Protein AF-A0A258R6Q8-F1 (afdb_monomer)

Structure (mmCIF, N/CA/C/O backbone):
data_AF-A0A258R6Q8-F1
#
_entry.id   AF-A0A258R6Q8-F1
#
loop_
_atom_site.group_PDB
_atom_site.id
_atom_site.type_symbol
_atom_site.label_atom_id
_atom_site.label_alt_id
_atom_site.label_comp_id
_atom_site.label_asym_id
_atom_site.label_entity_id
_atom_site.label_seq_id
_atom_site.pdbx_PDB_ins_code
_atom_site.Cartn_x
_atom_site.Cartn_y
_atom_site.Cartn_z
_atom_site.occupancy
_atom_site.B_iso_or_equiv
_atom_site.auth_seq_id
_atom_site.auth_comp_id
_atom_site.auth_asym_id
_atom_site.auth_atom_id
_atom_site.pdbx_PDB_model_num
ATOM 1 N N . MET A 1 1 ? -41.365 33.900 54.765 1.00 36.34 1 MET A N 1
ATOM 2 C CA . MET A 1 1 ? -40.528 32.702 55.016 1.00 36.34 1 MET A CA 1
ATOM 3 C C . MET A 1 1 ? -40.591 31.791 53.789 1.00 36.34 1 MET A C 1
ATOM 5 O O . MET A 1 1 ? -41.563 31.903 53.057 1.00 36.34 1 MET A O 1
ATOM 9 N N . PRO A 1 2 ? -39.517 31.054 53.470 1.00 42.09 2 PRO A N 1
ATOM 10 C CA . PRO A 1 2 ? -38.774 31.239 52.219 1.00 42.09 2 PRO A CA 1
ATOM 11 C C . PRO A 1 2 ? -38.919 30.103 51.190 1.00 42.09 2 PRO A C 1
ATOM 13 O O . PRO A 1 2 ? -39.317 29.000 51.529 1.00 42.09 2 PRO A O 1
ATOM 16 N N . SER A 1 3 ? -38.489 30.421 49.961 1.00 48.69 3 SER A N 1
ATOM 17 C CA . SER A 1 3 ? -37.794 29.573 48.979 1.00 48.69 3 SER A CA 1
ATOM 18 C C . SER A 1 3 ? -38.267 28.138 48.750 1.00 48.69 3 SER A C 1
ATOM 20 O O . SER A 1 3 ? -38.036 27.276 49.586 1.00 48.69 3 SER A O 1
ATOM 22 N N . GLN A 1 4 ? -38.600 27.834 47.493 1.00 50.19 4 GLN A N 1
ATOM 23 C CA . GLN A 1 4 ? -37.816 26.837 46.757 1.00 50.19 4 GLN A CA 1
ATOM 24 C C . GLN A 1 4 ? -37.900 27.067 45.242 1.00 50.19 4 GLN A C 1
ATOM 26 O O . GLN A 1 4 ? -38.926 26.880 44.596 1.00 50.19 4 GLN A O 1
ATOM 31 N N . LYS A 1 5 ? -36.769 27.522 44.689 1.00 47.81 5 LYS A N 1
ATOM 32 C CA . LYS A 1 5 ? -36.476 27.526 43.258 1.00 47.81 5 LYS A CA 1
ATOM 33 C C . LYS A 1 5 ? -36.463 26.077 42.773 1.00 47.81 5 LYS A C 1
ATOM 35 O O . LYS A 1 5 ? -35.621 25.302 43.222 1.00 47.81 5 LYS A O 1
ATOM 40 N N . VAL A 1 6 ? -37.317 25.741 41.814 1.00 54.78 6 VAL A N 1
ATOM 41 C CA . VAL A 1 6 ? -37.148 24.539 40.994 1.00 54.78 6 VAL A CA 1
ATOM 42 C C . VAL A 1 6 ? -35.959 24.802 40.066 1.00 54.78 6 VAL A C 1
ATOM 44 O O . VAL A 1 6 ? -36.097 25.390 38.998 1.00 54.78 6 VAL A O 1
ATOM 47 N N . LYS A 1 7 ? -34.755 24.447 40.528 1.00 52.75 7 LYS A N 1
ATOM 48 C CA . LYS A 1 7 ? -33.588 24.252 39.663 1.00 52.75 7 LYS A CA 1
ATOM 49 C C . LYS A 1 7 ? -33.863 22.984 38.856 1.00 52.75 7 LYS A C 1
ATOM 51 O O . LYS A 1 7 ? -33.697 21.881 39.367 1.00 52.75 7 LYS A O 1
ATOM 56 N N . SER A 1 8 ? -34.325 23.145 37.621 1.00 52.03 8 SER A N 1
ATOM 57 C CA . SER A 1 8 ? -34.277 22.086 36.622 1.00 52.03 8 SER A CA 1
ATOM 58 C C . SER A 1 8 ? -32.810 21.727 36.384 1.00 52.03 8 SER A C 1
ATOM 60 O O . SER A 1 8 ? -31.990 22.579 36.045 1.00 52.03 8 SER A O 1
ATOM 62 N N . ALA A 1 9 ? -32.474 20.466 36.638 1.00 53.22 9 ALA A N 1
ATOM 63 C CA . ALA A 1 9 ? -31.166 19.896 36.372 1.00 53.22 9 ALA A CA 1
ATOM 64 C C . ALA A 1 9 ? -30.962 19.798 34.854 1.00 53.22 9 ALA A C 1
ATOM 66 O O . ALA A 1 9 ? -31.303 18.798 34.229 1.00 53.22 9 ALA A O 1
ATOM 67 N N . VAL A 1 10 ? -30.444 20.869 34.257 1.00 55.56 10 VAL A N 1
ATOM 68 C CA . VAL A 1 10 ? -29.711 20.766 32.997 1.00 55.56 10 VAL A CA 1
ATOM 69 C C . VAL A 1 10 ? -28.351 20.173 33.372 1.00 55.56 10 VAL A C 1
ATOM 71 O O . VAL A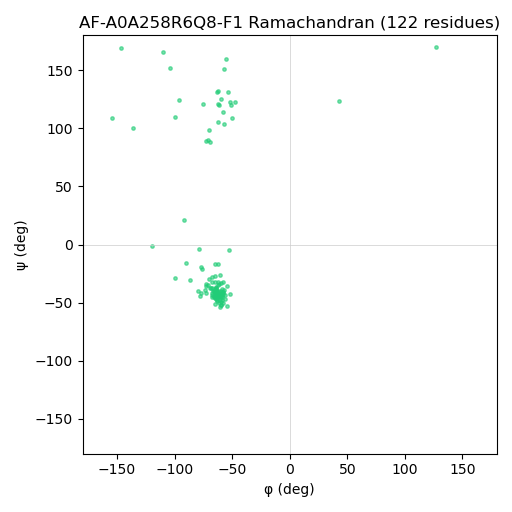 1 10 ? -27.683 20.762 34.225 1.00 55.56 10 VAL A O 1
ATOM 74 N N . PRO A 1 11 ? -27.948 19.008 32.836 1.00 50.81 11 PRO A N 1
ATOM 75 C CA . PRO A 1 11 ? -26.594 18.521 33.040 1.00 50.81 11 PRO A CA 1
ATOM 76 C C . PRO A 1 11 ? -25.638 19.571 32.475 1.00 50.81 11 PRO A C 1
ATOM 78 O O . PRO A 1 11 ? -25.797 20.013 31.336 1.00 50.81 11 PRO A O 1
ATOM 81 N N . GLU A 1 12 ? -24.709 20.020 33.316 1.00 54.97 12 GLU A N 1
ATOM 82 C CA . GLU A 1 12 ? -23.618 20.915 32.950 1.00 54.97 12 GLU A CA 1
ATOM 83 C C . GLU A 1 12 ? -22.943 20.318 31.709 1.00 54.97 12 GLU A C 1
ATOM 85 O O . GLU A 1 12 ? -22.355 19.239 31.779 1.00 54.97 12 GLU A O 1
ATOM 90 N N . LEU A 1 13 ? -23.123 20.959 30.551 1.00 52.59 13 LEU A N 1
ATOM 91 C CA . LEU A 1 13 ? -22.400 20.616 29.333 1.00 52.59 13 LEU A CA 1
ATOM 92 C C . LEU A 1 13 ? -20.919 20.740 29.674 1.00 52.59 13 LEU A C 1
ATOM 94 O O . LEU A 1 13 ? -20.416 21.856 29.818 1.00 52.59 13 LEU A O 1
ATOM 98 N N . GLU A 1 14 ? -20.258 19.597 29.861 1.00 57.88 14 GLU A N 1
ATOM 99 C CA . GLU A 1 14 ? -18.816 19.533 30.042 1.00 57.88 14 GLU A CA 1
ATOM 100 C C . GLU A 1 14 ? -18.176 20.395 28.958 1.00 57.88 14 GLU A C 1
ATOM 102 O O . GLU A 1 14 ? -18.463 20.254 27.765 1.00 57.88 14 GLU A O 1
ATOM 107 N N . ALA A 1 15 ? -17.398 21.375 29.413 1.00 54.19 15 ALA A N 1
ATOM 108 C CA . ALA A 1 15 ? -16.826 22.399 28.568 1.00 54.19 15 ALA A CA 1
ATOM 109 C C . ALA A 1 15 ? -16.113 21.748 27.380 1.00 54.19 15 ALA A C 1
ATOM 111 O O . ALA A 1 15 ? -15.164 20.981 27.554 1.00 54.19 15 ALA A O 1
ATOM 112 N N . VAL A 1 16 ? -16.565 22.083 26.169 1.00 62.19 16 VAL A N 1
ATOM 113 C CA . VAL A 1 16 ? -15.836 21.772 24.940 1.00 62.19 16 VAL A CA 1
ATOM 114 C C . VAL A 1 16 ? -14.408 22.291 25.137 1.00 62.19 16 VAL A C 1
ATOM 116 O O . VAL A 1 16 ? -14.250 23.478 25.449 1.00 62.19 16 VAL A O 1
ATOM 119 N N . PRO A 1 17 ? -13.372 21.439 25.024 1.00 55.78 17 PRO A N 1
ATOM 120 C CA . PRO A 1 17 ? -12.003 21.854 25.278 1.00 55.78 17 PRO A CA 1
ATOM 121 C C . PRO A 1 17 ? -11.670 23.079 24.426 1.00 55.78 17 PRO A C 1
ATOM 123 O O . PRO A 1 17 ? -11.972 23.135 23.231 1.00 55.78 17 PRO A O 1
ATOM 126 N N . SER A 1 18 ? -11.102 24.091 25.083 1.00 58.16 18 SER A N 1
ATOM 127 C CA . SER A 1 18 ? -10.812 25.386 24.482 1.00 58.16 18 SER A CA 1
ATOM 128 C C . SER A 1 18 ? -9.907 25.228 23.259 1.00 58.16 18 SER A C 1
ATOM 130 O O . SER A 1 18 ? -9.077 24.319 23.176 1.00 58.16 18 SER A O 1
ATOM 132 N N . ALA A 1 19 ? -10.043 26.160 22.313 1.00 58.03 19 ALA A N 1
ATOM 133 C CA . ALA A 1 19 ? -9.319 26.217 21.039 1.00 58.03 19 ALA A CA 1
ATOM 134 C C . ALA A 1 19 ? -7.773 26.130 21.143 1.00 58.03 19 ALA A C 1
ATOM 136 O O . ALA A 1 19 ? -7.093 26.048 20.122 1.00 58.03 19 ALA A O 1
ATOM 137 N N . GLY A 1 20 ? -7.206 26.105 22.356 1.00 49.62 20 GLY A N 1
ATOM 138 C CA . GLY A 1 20 ? -5.794 25.841 22.622 1.00 49.62 20 GLY A CA 1
ATOM 139 C C . GLY A 1 20 ? -5.342 24.408 22.312 1.00 49.62 20 GLY A C 1
ATOM 140 O O . GLY A 1 20 ? -4.197 24.230 21.910 1.00 49.62 20 GLY A O 1
ATOM 141 N N . ALA A 1 21 ? -6.217 23.396 22.391 1.00 51.81 21 ALA A N 1
ATOM 142 C CA . ALA A 1 21 ? -5.830 22.005 22.103 1.00 51.81 21 ALA A CA 1
ATOM 143 C C . ALA A 1 21 ? -5.532 21.754 20.609 1.00 51.81 21 ALA A C 1
ATOM 145 O O . ALA A 1 21 ? -4.684 20.934 20.264 1.00 51.81 21 ALA A O 1
ATOM 146 N N . ALA A 1 22 ? -6.177 22.502 19.706 1.00 50.34 22 ALA A N 1
ATOM 147 C CA . ALA A 1 22 ? -5.925 22.414 18.264 1.00 50.34 22 ALA A CA 1
ATOM 148 C C . ALA A 1 22 ? -4.615 23.116 17.842 1.00 50.34 22 ALA A C 1
ATOM 150 O O . ALA A 1 22 ? -4.047 22.807 16.794 1.00 50.34 22 ALA A O 1
ATOM 151 N N . SER A 1 23 ? -4.112 24.041 18.669 1.00 51.09 23 SER A N 1
ATOM 152 C CA . SER A 1 23 ? -2.888 24.819 18.426 1.00 51.09 23 SER A CA 1
ATOM 153 C C . SER A 1 23 ? -1.599 24.020 18.678 1.00 51.09 23 SER A C 1
ATOM 155 O O . SER A 1 23 ? -0.538 24.391 18.171 1.00 51.09 23 SER A O 1
ATOM 157 N N . GLU A 1 24 ? -1.669 22.914 19.425 1.00 51.62 24 GLU A N 1
ATOM 158 C CA . GLU A 1 24 ? -0.520 22.044 19.732 1.00 51.62 24 GLU A CA 1
ATOM 159 C C . GLU A 1 24 ? -0.129 21.097 18.583 1.00 51.62 24 GLU A C 1
ATOM 161 O O . GLU A 1 24 ? 0.898 20.426 18.640 1.00 51.62 24 GLU A O 1
ATOM 166 N N . LEU A 1 25 ? -0.885 21.086 17.483 1.00 54.09 25 LEU A N 1
ATOM 167 C CA . LEU A 1 25 ? -0.516 20.384 16.248 1.00 54.09 25 LEU A CA 1
ATOM 168 C C . LEU A 1 25 ? 0.252 21.282 15.270 1.00 54.09 25 LEU A C 1
ATOM 170 O O . LEU A 1 25 ? 0.323 20.999 14.072 1.00 54.09 25 LEU A O 1
ATOM 174 N N . LYS A 1 26 ? 0.874 22.369 15.743 1.00 49.84 26 LYS A N 1
ATOM 175 C CA . LYS A 1 26 ? 1.821 23.116 14.912 1.00 49.84 26 LYS A CA 1
ATOM 176 C C . LYS A 1 26 ? 3.102 22.298 14.773 1.00 49.84 26 LYS A C 1
ATOM 178 O O . LYS A 1 26 ? 4.033 22.424 15.564 1.00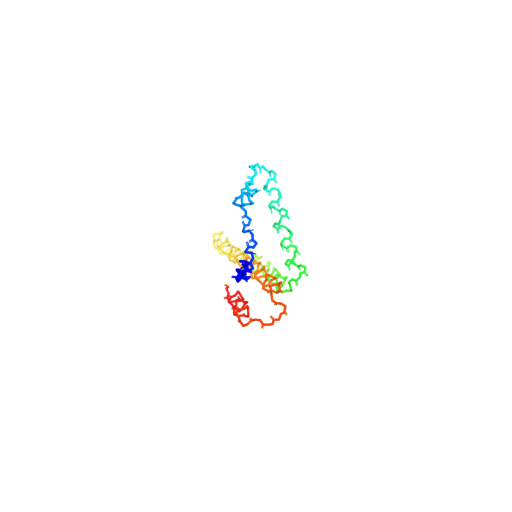 49.84 26 LYS A O 1
ATOM 183 N N . SER A 1 27 ? 3.147 21.435 13.756 1.00 63.50 27 SER A N 1
ATOM 184 C CA . SER A 1 27 ? 4.340 20.647 13.455 1.00 63.50 27 SER A CA 1
ATOM 185 C C . SER A 1 27 ? 5.506 21.605 13.203 1.00 63.50 27 SER A C 1
ATOM 187 O O . SER A 1 27 ? 5.498 22.381 12.243 1.00 63.50 27 SER A O 1
ATOM 189 N N . ILE A 1 28 ? 6.498 21.569 14.083 1.00 64.56 28 ILE A N 1
ATOM 190 C CA . ILE A 1 28 ? 7.728 22.333 13.922 1.00 64.56 28 ILE A CA 1
ATOM 191 C C . ILE A 1 28 ? 8.410 21.828 12.636 1.00 64.56 28 ILE A C 1
ATOM 193 O O . ILE A 1 28 ? 8.471 20.624 12.359 1.00 64.56 28 ILE A O 1
ATOM 197 N N . GLY A 1 29 ? 8.832 22.764 11.784 1.00 73.94 29 GLY A N 1
ATOM 198 C CA . GLY A 1 29 ? 9.496 22.495 10.507 1.00 73.94 29 GLY A CA 1
ATOM 199 C C . GLY A 1 29 ? 10.749 21.612 10.646 1.00 73.94 29 GLY A C 1
ATOM 200 O O . GLY A 1 29 ? 11.341 21.551 11.717 1.00 73.94 29 GLY A O 1
ATOM 201 N N . GLY A 1 30 ? 11.196 20.964 9.560 1.00 84.69 30 GLY A N 1
ATOM 202 C CA . GLY A 1 30 ? 12.554 20.402 9.473 1.00 84.69 30 GLY A CA 1
ATOM 203 C C . GLY A 1 30 ? 12.682 18.917 9.078 1.00 84.69 30 GLY A C 1
ATOM 204 O O . GLY A 1 30 ? 11.688 18.185 9.045 1.00 84.69 30 GLY A O 1
ATOM 205 N N . PRO A 1 31 ? 13.920 18.456 8.797 1.00 86.88 31 PRO A N 1
ATOM 206 C CA . PRO A 1 31 ? 14.226 17.097 8.322 1.00 86.88 31 PRO A CA 1
ATOM 207 C C . PRO A 1 31 ? 13.749 15.982 9.261 1.00 86.88 31 PRO A C 1
ATOM 209 O O . PRO A 1 31 ? 13.315 14.922 8.812 1.00 86.88 31 PRO A O 1
ATOM 212 N N . GLY A 1 32 ? 13.743 16.243 10.573 1.00 85.44 32 GLY A N 1
ATOM 213 C CA . GLY A 1 32 ? 13.251 15.296 11.575 1.00 85.44 32 GLY A CA 1
ATOM 214 C C . GLY A 1 32 ? 11.775 14.918 11.401 1.00 85.44 32 GLY A C 1
ATOM 215 O O . GLY A 1 32 ? 11.388 13.813 11.776 1.00 85.44 32 GLY A O 1
ATOM 216 N N . ARG A 1 33 ? 10.944 15.779 10.791 1.00 84.31 33 ARG A N 1
ATOM 217 C CA . ARG A 1 33 ? 9.537 15.457 10.498 1.00 84.31 33 ARG A CA 1
ATOM 218 C C . ARG A 1 33 ? 9.406 14.475 9.338 1.00 84.31 33 ARG A C 1
ATOM 220 O O . ARG A 1 33 ? 8.579 13.576 9.419 1.00 84.31 33 ARG A O 1
ATOM 227 N N . ILE A 1 34 ? 10.233 14.617 8.299 1.00 88.38 34 ILE A N 1
ATOM 228 C CA . ILE A 1 34 ? 10.245 13.702 7.146 1.00 88.38 34 ILE A CA 1
ATOM 229 C C . ILE A 1 34 ? 10.610 12.294 7.619 1.00 88.38 34 ILE A C 1
ATOM 231 O O . ILE A 1 34 ? 9.926 11.334 7.281 1.00 88.38 34 ILE A O 1
ATOM 235 N N . TRP A 1 35 ? 11.623 12.185 8.482 1.00 89.12 35 TRP A N 1
ATOM 236 C CA . TRP A 1 35 ? 12.019 10.902 9.060 1.00 89.12 35 TRP A CA 1
ATOM 237 C C . TRP A 1 35 ? 10.903 10.257 9.893 1.00 89.12 35 TRP A C 1
ATOM 239 O O . TRP A 1 35 ? 10.623 9.067 9.756 1.00 89.12 35 TRP A O 1
ATOM 249 N N . ARG A 1 36 ? 10.211 11.044 10.729 1.00 87.81 36 ARG A N 1
ATOM 250 C CA . ARG A 1 36 ? 9.055 10.547 11.495 1.00 87.81 36 ARG A CA 1
ATOM 251 C C . ARG A 1 36 ? 7.906 10.123 10.585 1.00 87.81 36 ARG A C 1
ATOM 253 O O . ARG A 1 36 ? 7.342 9.060 10.815 1.00 87.81 36 ARG A O 1
ATOM 260 N N . ALA A 1 37 ? 7.593 10.916 9.559 1.00 87.44 37 ALA A N 1
ATOM 261 C CA . ALA A 1 37 ? 6.562 10.603 8.575 1.00 87.44 37 ALA A CA 1
ATOM 262 C C . ALA A 1 37 ? 6.861 9.281 7.861 1.00 87.44 37 ALA A C 1
ATOM 264 O O . ALA A 1 37 ? 6.009 8.399 7.852 1.00 87.44 37 ALA A O 1
ATOM 265 N N . PHE A 1 38 ? 8.098 9.091 7.392 1.00 89.69 38 PHE A N 1
ATOM 266 C CA . PHE A 1 38 ? 8.549 7.818 6.830 1.00 89.69 38 PHE A CA 1
ATOM 267 C C . PHE A 1 38 ? 8.365 6.660 7.820 1.00 89.69 38 PHE A C 1
ATOM 269 O O . PHE A 1 38 ? 7.856 5.603 7.455 1.00 89.69 38 PHE A O 1
ATOM 276 N N . GLY A 1 39 ? 8.703 6.877 9.094 1.00 91.88 39 GLY A N 1
ATOM 277 C CA . GLY A 1 39 ? 8.487 5.900 10.158 1.00 91.88 39 GLY A CA 1
ATOM 278 C C . GLY A 1 39 ? 7.014 5.586 10.453 1.00 91.88 39 GLY A C 1
ATOM 279 O O . GLY A 1 39 ? 6.725 4.501 10.952 1.00 91.88 39 GLY A O 1
ATOM 280 N N . TYR A 1 40 ? 6.077 6.504 10.205 1.00 90.38 40 TYR A N 1
ATOM 281 C CA . TYR A 1 40 ? 4.639 6.225 10.302 1.00 90.38 40 TYR A CA 1
ATOM 282 C C . TYR A 1 40 ? 4.145 5.458 9.073 1.00 90.38 40 TYR A C 1
ATOM 284 O O . TYR A 1 40 ? 3.450 4.456 9.230 1.00 90.38 40 TYR A O 1
ATOM 292 N N . SER A 1 41 ? 4.566 5.861 7.871 1.00 92.19 41 SER A N 1
ATOM 293 C CA . SER A 1 41 ? 4.236 5.167 6.622 1.00 92.19 41 SER A CA 1
ATOM 294 C C . SER A 1 41 ? 4.716 3.715 6.631 1.00 92.19 41 SER A C 1
ATOM 296 O O . SER A 1 41 ? 3.948 2.815 6.303 1.00 92.19 41 SER A O 1
ATOM 298 N N . SER A 1 42 ? 5.952 3.459 7.073 1.00 93.75 42 SER A N 1
ATOM 299 C CA . SER A 1 42 ? 6.499 2.099 7.144 1.00 93.75 42 SER A CA 1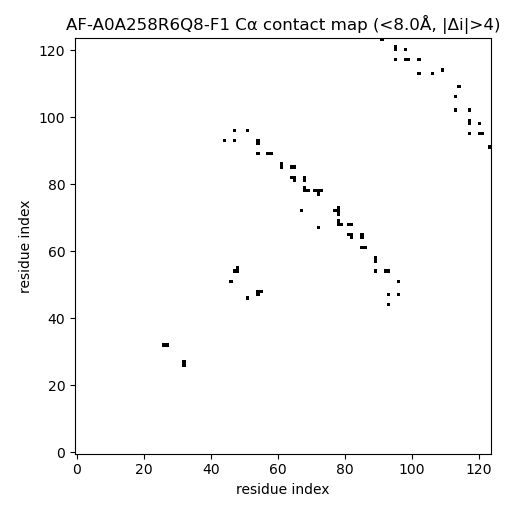
ATOM 300 C C . SER A 1 42 ? 5.744 1.213 8.135 1.00 93.75 42 SER A C 1
ATOM 302 O O . SER A 1 42 ? 5.500 0.044 7.847 1.00 93.75 42 SER A O 1
ATOM 304 N N . ARG A 1 43 ? 5.313 1.770 9.274 1.00 95.19 43 ARG A N 1
ATOM 305 C CA . ARG A 1 43 ? 4.452 1.068 10.236 1.00 95.19 43 ARG A CA 1
ATOM 306 C C . ARG A 1 43 ? 3.079 0.742 9.649 1.00 95.19 43 ARG A C 1
ATOM 308 O O . ARG A 1 43 ? 2.604 -0.364 9.875 1.00 95.19 43 ARG A O 1
ATOM 315 N N . GLY A 1 44 ? 2.481 1.657 8.885 1.00 93.69 44 GLY A N 1
ATOM 316 C CA . GLY A 1 44 ? 1.213 1.418 8.188 1.00 93.69 44 GLY A CA 1
ATOM 317 C C . GLY A 1 44 ? 1.312 0.270 7.182 1.00 93.69 44 GLY A C 1
ATOM 318 O O . GLY A 1 44 ? 0.543 -0.682 7.260 1.00 93.69 44 GLY A O 1
ATOM 319 N N . VAL A 1 45 ? 2.325 0.296 6.310 1.00 95.31 45 VAL A N 1
ATOM 320 C CA . VAL A 1 45 ? 2.566 -0.786 5.336 1.00 95.31 45 VAL A CA 1
ATOM 321 C C . VAL A 1 45 ? 2.864 -2.116 6.036 1.00 95.31 45 VAL A C 1
ATOM 323 O O . VAL A 1 45 ? 2.354 -3.157 5.631 1.00 95.31 45 VAL A O 1
ATOM 326 N N . ALA A 1 46 ? 3.656 -2.103 7.113 1.00 96.12 46 ALA A N 1
ATOM 327 C CA . ALA A 1 46 ? 3.944 -3.310 7.887 1.00 96.12 46 ALA A CA 1
ATOM 328 C C . ALA A 1 46 ? 2.690 -3.888 8.564 1.00 96.12 46 ALA A C 1
ATOM 330 O O . ALA A 1 46 ? 2.554 -5.109 8.650 1.00 96.12 46 ALA A O 1
ATOM 331 N N . ALA A 1 47 ? 1.777 -3.032 9.035 1.00 94.88 47 ALA A N 1
ATOM 332 C CA . ALA A 1 47 ? 0.498 -3.457 9.588 1.00 94.88 47 ALA A CA 1
ATOM 333 C C . ALA A 1 47 ? -0.371 -4.114 8.508 1.00 94.88 47 ALA A C 1
ATOM 335 O O . ALA A 1 47 ? -0.775 -5.259 8.701 1.00 94.88 47 ALA A O 1
ATOM 336 N N . ALA A 1 48 ? -0.557 -3.461 7.356 1.00 94.56 48 ALA A N 1
ATOM 337 C CA . ALA A 1 48 ? -1.299 -4.032 6.231 1.00 94.56 48 ALA A CA 1
ATOM 338 C C . ALA A 1 48 ? -0.712 -5.384 5.798 1.00 94.56 48 ALA A C 1
ATOM 340 O O . ALA A 1 48 ? -1.418 -6.380 5.722 1.00 94.56 48 ALA A O 1
ATOM 341 N N . TRP A 1 49 ? 0.612 -5.487 5.650 1.00 96.31 49 TRP A N 1
ATOM 342 C CA . TRP A 1 49 ? 1.263 -6.759 5.322 1.00 96.31 49 TRP A CA 1
ATOM 343 C C . TRP A 1 49 ? 0.983 -7.871 6.339 1.00 96.31 49 TRP A C 1
ATOM 345 O O . TRP A 1 49 ? 0.790 -9.032 5.970 1.00 96.31 49 TRP A O 1
ATOM 355 N N . ARG A 1 50 ? 0.992 -7.543 7.635 1.00 96.12 50 ARG A N 1
ATOM 356 C CA . ARG A 1 50 ? 0.830 -8.522 8.715 1.00 96.12 50 ARG A CA 1
ATOM 357 C C . ARG A 1 50 ? -0.620 -8.964 8.893 1.00 96.12 50 ARG A C 1
ATOM 359 O O . ARG A 1 50 ? -0.844 -10.150 9.129 1.00 96.12 50 ARG A O 1
ATOM 366 N N . PHE A 1 51 ? -1.568 -8.037 8.816 1.00 93.50 51 PHE A N 1
ATOM 367 C CA . PHE A 1 51 ? -2.964 -8.284 9.175 1.00 93.50 51 PHE A CA 1
ATOM 368 C C . PHE A 1 51 ? -3.860 -8.535 7.958 1.00 93.50 51 PHE A C 1
ATOM 370 O O . PHE A 1 51 ? -4.756 -9.367 8.057 1.00 93.50 51 PHE A O 1
ATOM 377 N N . GLU A 1 52 ? -3.535 -7.972 6.792 1.00 93.56 52 GLU A N 1
ATOM 378 C CA . GLU A 1 52 ? -4.373 -8.074 5.595 1.00 93.56 52 GLU A CA 1
ATOM 379 C C . GLU A 1 52 ? -3.863 -9.145 4.631 1.00 93.56 52 GLU A C 1
ATOM 381 O O . GLU A 1 52 ? -2.805 -9.037 4.002 1.00 93.56 52 GLU A O 1
ATOM 386 N N . ALA A 1 53 ? -4.622 -10.238 4.523 1.00 93.50 53 ALA A N 1
ATOM 387 C CA . ALA A 1 53 ? -4.318 -11.301 3.572 1.00 93.50 53 ALA A CA 1
ATOM 388 C C . ALA A 1 53 ? -4.506 -10.844 2.118 1.00 93.50 53 ALA A C 1
ATOM 390 O O . ALA A 1 53 ? -3.687 -11.221 1.276 1.00 93.50 53 ALA A O 1
ATOM 391 N N . ALA A 1 54 ? -5.528 -10.023 1.856 1.00 90.38 54 ALA A N 1
ATOM 392 C CA . ALA A 1 54 ? -5.802 -9.435 0.547 1.00 90.38 54 ALA A CA 1
ATOM 393 C C . ALA A 1 54 ? -4.614 -8.586 0.072 1.00 90.38 54 ALA A C 1
ATOM 395 O O . ALA A 1 54 ? -4.018 -8.906 -0.956 1.00 90.38 54 ALA A O 1
ATOM 396 N N . PHE A 1 55 ? -4.134 -7.651 0.901 1.00 94.56 55 PHE A N 1
ATOM 397 C CA . PHE A 1 55 ? -2.947 -6.847 0.596 1.00 94.56 55 PHE A CA 1
ATOM 398 C C . PHE A 1 55 ? -1.719 -7.687 0.200 1.00 94.56 55 PHE A C 1
ATOM 400 O O . PHE A 1 55 ? -1.024 -7.370 -0.764 1.00 94.56 55 PHE A O 1
ATOM 407 N N . ARG A 1 56 ? -1.440 -8.808 0.886 1.00 96.88 56 ARG A N 1
ATOM 408 C CA . ARG A 1 56 ? -0.321 -9.693 0.493 1.00 96.88 56 ARG A CA 1
ATOM 409 C C . ARG A 1 56 ? -0.533 -10.347 -0.875 1.00 96.88 56 ARG A C 1
ATOM 411 O O . ARG A 1 56 ? 0.435 -10.510 -1.619 1.00 96.88 56 ARG A O 1
ATOM 418 N N . GLN A 1 57 ? -1.762 -10.749 -1.193 1.00 96.25 57 GLN A N 1
ATOM 419 C CA . GLN A 1 57 ? -2.100 -11.322 -2.498 1.00 96.25 57 GLN A CA 1
ATOM 420 C C . GLN A 1 57 ? -1.948 -10.278 -3.604 1.00 96.25 57 GLN A C 1
ATOM 422 O O . GLN A 1 57 ? -1.313 -10.559 -4.622 1.00 96.25 57 GLN A O 1
ATOM 427 N N . GLU A 1 58 ? -2.442 -9.063 -3.374 1.00 95.88 58 GLU A N 1
ATOM 428 C CA . GLU A 1 58 ? -2.309 -7.957 -4.316 1.00 95.88 58 GLU A CA 1
ATOM 429 C C . GLU A 1 58 ? -0.861 -7.542 -4.539 1.00 95.88 58 GLU A C 1
ATOM 431 O O . GLU A 1 58 ? -0.475 -7.269 -5.673 1.00 95.88 58 GLU A O 1
ATOM 436 N N . VAL A 1 59 ? -0.027 -7.522 -3.496 1.00 97.19 59 VAL A N 1
ATOM 437 C CA . VAL A 1 59 ? 1.402 -7.234 -3.662 1.00 97.19 59 VAL A CA 1
ATOM 438 C C . VAL A 1 59 ? 2.096 -8.329 -4.469 1.00 97.19 59 VAL A C 1
ATOM 440 O O . VAL A 1 59 ? 2.918 -8.026 -5.334 1.00 97.19 59 VAL A O 1
ATOM 443 N N . GLY A 1 60 ? 1.748 -9.598 -4.242 1.00 97.94 60 GLY A N 1
ATOM 444 C CA . GLY A 1 60 ? 2.254 -10.708 -5.049 1.00 97.94 60 GLY A CA 1
ATOM 445 C C . GLY A 1 60 ? 1.878 -10.565 -6.526 1.00 97.94 60 GLY A C 1
ATOM 446 O O . GLY A 1 60 ? 2.750 -10.596 -7.396 1.00 97.94 60 GLY A O 1
ATOM 447 N N . LEU A 1 61 ? 0.590 -10.351 -6.808 1.00 98.00 61 LEU A N 1
ATOM 448 C CA . LEU A 1 61 ? 0.079 -10.165 -8.167 1.00 98.00 61 LEU A CA 1
ATOM 449 C C . LEU A 1 61 ? 0.662 -8.909 -8.825 1.00 98.00 61 LEU A C 1
ATOM 451 O O . LEU A 1 61 ? 1.164 -8.969 -9.946 1.00 98.00 61 LEU A O 1
ATOM 455 N N . GLY A 1 62 ? 0.657 -7.784 -8.117 1.00 98.12 62 GLY A N 1
ATOM 456 C CA . GLY A 1 62 ? 1.206 -6.521 -8.592 1.00 98.12 62 GLY A CA 1
ATOM 457 C C . GLY A 1 62 ? 2.708 -6.608 -8.861 1.00 98.12 62 GLY A C 1
ATOM 458 O O . GLY A 1 62 ? 3.178 -6.051 -9.847 1.00 98.12 62 GLY A O 1
ATOM 459 N N . GLY A 1 63 ? 3.465 -7.382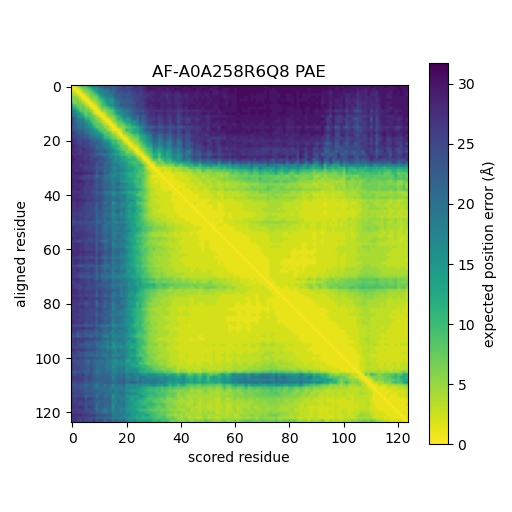 -8.077 1.00 98.31 63 GLY A N 1
ATOM 460 C CA . GLY A 1 63 ? 4.876 -7.657 -8.351 1.00 98.31 63 GLY A CA 1
ATOM 461 C C . GLY A 1 63 ? 5.085 -8.372 -9.689 1.00 98.31 63 GLY A C 1
ATOM 462 O O . GLY A 1 63 ? 5.956 -7.983 -10.469 1.00 98.31 63 GLY A O 1
ATOM 463 N N . VAL A 1 64 ? 4.244 -9.365 -9.998 1.00 98.44 64 VAL A N 1
ATOM 464 C CA . VAL A 1 64 ? 4.249 -10.044 -11.305 1.00 98.44 64 VAL A CA 1
ATOM 465 C C . VAL A 1 64 ? 3.870 -9.074 -12.427 1.00 98.44 64 VAL A C 1
ATOM 467 O O . VAL A 1 64 ? 4.546 -9.039 -13.454 1.00 98.44 64 VAL A O 1
ATOM 470 N N . LEU A 1 65 ? 2.841 -8.244 -12.234 1.00 98.31 65 LEU A N 1
ATOM 471 C CA . LEU A 1 65 ? 2.412 -7.253 -13.227 1.00 98.31 65 LEU A CA 1
ATOM 472 C C . LEU A 1 65 ? 3.478 -6.182 -13.488 1.00 98.31 65 LEU A C 1
ATOM 474 O O 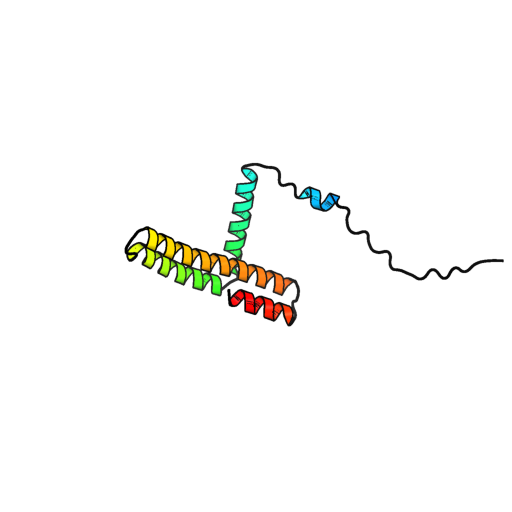. LEU A 1 65 ? 3.713 -5.831 -14.641 1.00 98.31 65 LEU A O 1
ATOM 478 N N . ILE A 1 66 ? 4.169 -5.703 -12.451 1.00 98.38 66 ILE A N 1
ATOM 479 C CA . ILE A 1 66 ? 5.296 -4.768 -12.580 1.00 98.38 66 ILE A CA 1
ATOM 480 C C . ILE A 1 66 ? 6.439 -5.419 -13.361 1.00 98.38 66 ILE A C 1
ATOM 482 O O . ILE A 1 66 ? 7.012 -4.782 -14.244 1.00 98.38 66 ILE A O 1
ATOM 486 N N . LEU A 1 67 ? 6.757 -6.687 -13.083 1.00 98.19 67 LEU A N 1
ATOM 487 C CA . LEU A 1 67 ? 7.780 -7.411 -13.836 1.00 98.19 67 LEU A CA 1
ATOM 488 C C . LEU A 1 67 ? 7.400 -7.521 -15.319 1.00 98.19 67 LEU A C 1
ATOM 490 O O . LEU A 1 67 ? 8.232 -7.248 -16.183 1.00 98.19 67 LEU A O 1
ATOM 494 N N . ILE A 1 68 ? 6.141 -7.853 -15.618 1.00 98.00 68 ILE A N 1
ATOM 495 C CA . ILE A 1 68 ? 5.632 -7.889 -16.994 1.00 98.00 68 ILE A CA 1
ATOM 496 C C . ILE A 1 68 ? 5.730 -6.504 -17.639 1.00 98.00 68 ILE A C 1
ATOM 498 O O . ILE A 1 68 ? 6.228 -6.390 -18.755 1.00 98.00 68 ILE A O 1
ATOM 502 N N . ALA A 1 69 ? 5.318 -5.447 -16.939 1.00 97.56 69 ALA A N 1
ATOM 503 C CA . ALA A 1 69 ? 5.378 -4.078 -17.440 1.00 97.56 69 ALA A CA 1
ATOM 504 C C . ALA A 1 69 ? 6.811 -3.650 -17.789 1.00 97.56 69 ALA A C 1
ATOM 506 O O . ALA A 1 69 ? 7.033 -3.044 -18.831 1.00 97.56 69 ALA A O 1
ATOM 507 N N . ILE A 1 70 ? 7.796 -3.992 -16.957 1.00 96.50 70 ILE A N 1
ATOM 508 C CA . ILE A 1 70 ? 9.202 -3.647 -17.208 1.00 96.50 70 ILE A CA 1
ATOM 509 C C . ILE A 1 70 ? 9.770 -4.428 -18.402 1.00 96.50 70 ILE A C 1
ATOM 511 O O . ILE A 1 70 ? 10.564 -3.879 -19.164 1.00 96.50 70 ILE A O 1
ATOM 515 N N . LEU A 1 71 ? 9.384 -5.697 -18.568 1.00 97.62 71 LEU A N 1
ATOM 516 C CA . LEU A 1 71 ? 9.947 -6.582 -19.592 1.00 97.62 71 LEU A CA 1
ATOM 517 C C . LEU A 1 71 ? 9.247 -6.484 -20.959 1.00 97.62 71 LEU A C 1
ATOM 519 O O . LEU A 1 71 ? 9.898 -6.695 -21.979 1.00 97.62 71 LEU A O 1
ATOM 523 N N . TRP A 1 72 ? 7.945 -6.181 -20.989 1.00 97.12 72 TRP A N 1
ATOM 524 C CA . TRP A 1 72 ? 7.109 -6.243 -22.197 1.00 97.12 72 TRP A CA 1
ATOM 525 C C . TRP A 1 72 ? 6.476 -4.913 -22.619 1.00 97.12 72 TRP A C 1
ATOM 527 O O . TRP A 1 72 ? 5.787 -4.887 -23.641 1.00 97.12 72 TRP A O 1
ATOM 537 N N . ALA A 1 73 ? 6.684 -3.807 -21.896 1.00 97.00 73 ALA A N 1
ATOM 538 C CA . ALA A 1 73 ? 6.155 -2.520 -22.343 1.00 97.00 73 ALA A CA 1
ATOM 539 C C . ALA A 1 73 ? 6.782 -2.086 -23.688 1.00 97.00 73 ALA A C 1
ATOM 541 O O . ALA A 1 73 ? 8.010 -2.069 -23.810 1.00 97.00 73 ALA A O 1
ATOM 542 N N . PRO A 1 74 ? 5.965 -1.678 -24.678 1.00 95.62 74 PRO A N 1
ATOM 543 C CA . PRO A 1 74 ? 6.452 -1.200 -25.975 1.00 95.62 74 PRO A CA 1
ATOM 544 C C . PRO A 1 74 ? 7.363 0.029 -25.886 1.00 95.62 74 PRO A C 1
ATOM 546 O O . PRO A 1 74 ? 8.287 0.179 -26.684 1.00 95.62 74 PRO A O 1
ATOM 549 N N . ASP A 1 75 ? 7.117 0.908 -24.910 1.00 96.94 75 ASP A N 1
ATOM 550 C CA . ASP A 1 75 ? 7.976 2.047 -24.607 1.00 96.94 75 ASP A CA 1
ATOM 551 C C . ASP A 1 75 ? 7.992 2.381 -23.104 1.00 96.94 75 ASP A C 1
ATOM 553 O O . ASP A 1 75 ? 7.201 1.873 -22.305 1.00 96.94 75 ASP A O 1
ATOM 557 N N . ARG A 1 76 ? 8.924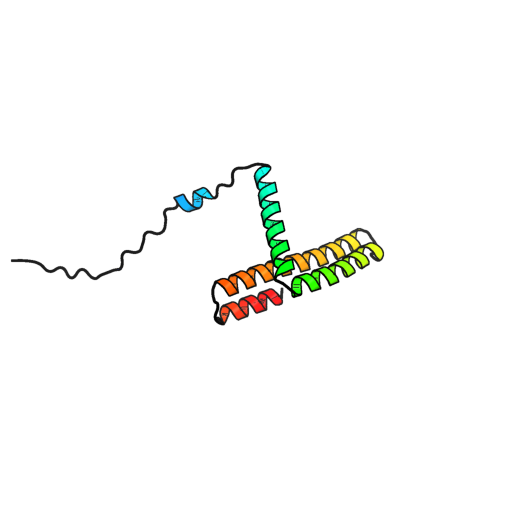 3.258 -22.711 1.00 95.69 76 ARG A N 1
ATOM 558 C CA . ARG A 1 76 ? 9.167 3.613 -21.303 1.00 95.69 76 ARG A CA 1
ATOM 559 C C . ARG A 1 76 ? 7.991 4.334 -20.646 1.00 95.69 76 ARG A C 1
ATOM 561 O O . ARG A 1 76 ? 7.797 4.173 -19.445 1.00 95.69 76 ARG A O 1
ATOM 568 N N . TRP A 1 77 ? 7.229 5.127 -21.395 1.00 97.44 77 TRP A N 1
ATOM 569 C CA . TRP A 1 77 ? 6.070 5.839 -20.864 1.00 97.44 77 TRP A CA 1
ATOM 570 C C . TRP A 1 77 ? 4.921 4.879 -20.604 1.00 97.44 77 TRP A C 1
ATOM 572 O O . TRP A 1 77 ? 4.311 4.941 -19.541 1.00 97.44 77 TRP A O 1
ATOM 582 N N . GLN A 1 78 ? 4.681 3.941 -21.518 1.00 97.31 78 GLN A N 1
ATOM 583 C CA . GLN A 1 78 ? 3.699 2.879 -21.306 1.00 97.31 78 GLN A CA 1
ATOM 584 C C . GLN A 1 78 ? 4.077 2.008 -20.103 1.00 97.31 78 GLN A C 1
ATOM 586 O O . GLN A 1 78 ? 3.237 1.761 -19.241 1.00 97.31 78 GLN A O 1
ATOM 591 N N . GLY A 1 79 ? 5.352 1.621 -19.981 1.00 97.94 79 GLY A N 1
ATOM 592 C CA . GLY A 1 79 ? 5.848 0.889 -18.813 1.00 97.94 79 GLY A CA 1
ATOM 593 C C . GLY A 1 79 ? 5.652 1.663 -17.507 1.00 97.94 79 GLY A C 1
ATOM 594 O O . GLY A 1 79 ? 5.167 1.102 -16.526 1.00 97.94 79 GLY A O 1
ATOM 595 N N . LEU A 1 80 ? 5.950 2.966 -17.502 1.00 97.88 80 LEU A N 1
ATOM 596 C CA . LEU A 1 80 ? 5.725 3.831 -16.343 1.00 97.88 80 LEU A CA 1
ATOM 597 C C . LEU A 1 80 ? 4.241 3.906 -15.960 1.00 97.88 80 LEU A C 1
ATOM 599 O O . LEU A 1 80 ? 3.929 3.822 -14.777 1.00 97.88 80 LEU A O 1
ATOM 603 N N . LEU A 1 81 ? 3.336 4.036 -16.934 1.00 98.06 81 LEU A N 1
ATOM 604 C CA . LEU A 1 81 ? 1.890 4.072 -16.693 1.00 98.06 81 LEU A CA 1
ATOM 605 C C . LEU A 1 81 ? 1.371 2.746 -16.126 1.00 98.06 81 LEU A C 1
ATOM 607 O O . LEU A 1 81 ? 0.572 2.756 -15.193 1.00 98.06 81 LEU A O 1
ATOM 611 N N . LEU A 1 82 ? 1.861 1.611 -16.632 1.00 98.12 82 LEU A N 1
ATOM 612 C CA . LEU A 1 82 ? 1.515 0.290 -16.104 1.00 98.12 82 LEU A CA 1
ATOM 613 C C . LEU A 1 82 ? 1.985 0.133 -14.655 1.00 98.12 82 LEU A C 1
ATOM 615 O O . LEU A 1 82 ? 1.191 -0.225 -13.789 1.00 98.12 82 LEU A O 1
ATOM 619 N N . VAL A 1 83 ? 3.240 0.476 -14.354 1.00 98.25 83 VAL A N 1
ATOM 620 C CA . VAL A 1 83 ? 3.751 0.441 -12.974 1.00 98.25 83 VAL A CA 1
ATOM 621 C C . VAL A 1 83 ? 2.959 1.393 -12.076 1.00 98.25 83 VAL A C 1
ATOM 623 O O . VAL A 1 83 ? 2.551 1.000 -10.986 1.00 98.25 83 VAL A O 1
ATOM 626 N N . ALA A 1 84 ? 2.684 2.616 -12.534 1.00 98.06 84 ALA A N 1
ATOM 627 C CA . ALA A 1 84 ? 1.894 3.588 -11.785 1.00 98.06 84 ALA A CA 1
ATOM 628 C C . ALA A 1 84 ? 0.476 3.079 -11.484 1.00 98.06 84 ALA A C 1
ATOM 630 O O . ALA A 1 84 ? 0.009 3.263 -10.363 1.00 98.06 84 ALA A O 1
ATOM 631 N N . SER A 1 85 ? -0.180 2.391 -12.427 1.00 97.50 85 SER A N 1
ATOM 632 C CA . SER A 1 85 ? -1.502 1.799 -12.186 1.00 97.50 85 SER A CA 1
ATOM 633 C C . SER A 1 85 ? -1.475 0.722 -11.100 1.00 97.50 85 SER A C 1
ATOM 635 O O . SER A 1 85 ? -2.344 0.715 -10.235 1.00 97.50 85 SER A O 1
ATOM 637 N N . VAL A 1 86 ? -0.443 -0.129 -11.070 1.00 97.94 86 VAL A N 1
ATOM 638 C CA . VAL A 1 86 ? -0.297 -1.152 -10.022 1.00 97.94 86 VAL A CA 1
ATOM 639 C C . VAL A 1 86 ? -0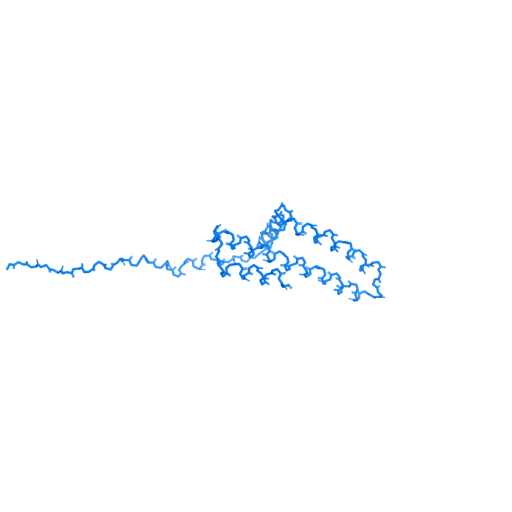.061 -0.496 -8.663 1.00 97.94 86 VAL A C 1
ATOM 641 O O . VAL A 1 86 ? -0.692 -0.863 -7.675 1.00 97.94 86 VAL A O 1
ATOM 644 N N . LEU A 1 87 ? 0.813 0.513 -8.608 1.00 97.31 87 LEU A N 1
ATOM 645 C CA . LEU A 1 87 ? 1.057 1.269 -7.378 1.00 97.31 87 LEU A CA 1
ATOM 646 C C . LEU A 1 87 ? -0.205 1.988 -6.884 1.00 97.31 87 LEU A C 1
ATOM 648 O O . LEU A 1 87 ? -0.399 2.109 -5.676 1.00 97.31 87 LEU A O 1
ATOM 652 N N . GLN A 1 88 ? -1.060 2.453 -7.797 1.00 97.12 88 GLN A N 1
ATOM 653 C CA . GLN A 1 88 ? -2.331 3.074 -7.447 1.00 97.12 88 GLN A CA 1
ATOM 654 C C . GLN A 1 88 ? -3.308 2.074 -6.821 1.00 97.12 88 GLN A C 1
ATOM 656 O O . GLN A 1 88 ? -3.939 2.425 -5.830 1.00 97.12 88 GLN A O 1
ATOM 661 N N . VAL A 1 89 ? -3.379 0.836 -7.319 1.00 95.62 89 VAL A N 1
ATOM 662 C CA . VAL A 1 89 ? -4.193 -0.225 -6.699 1.00 95.62 89 VAL A CA 1
ATOM 663 C C . VAL A 1 89 ? -3.734 -0.486 -5.263 1.00 95.62 89 VAL A C 1
ATOM 665 O O . VAL A 1 89 ? -4.534 -0.390 -4.340 1.00 95.62 89 VAL A O 1
ATOM 668 N N . TRP A 1 90 ? -2.429 -0.670 -5.032 1.00 96.44 90 TRP A N 1
ATOM 669 C CA . TRP A 1 90 ? -1.913 -0.873 -3.669 1.00 96.44 90 TRP A CA 1
ATOM 670 C C . TRP A 1 90 ? -2.159 0.319 -2.740 1.00 96.44 90 TRP A C 1
ATOM 672 O O . TRP A 1 90 ? -2.332 0.143 -1.535 1.00 96.44 90 TRP A O 1
ATOM 682 N N . LEU A 1 91 ? -2.153 1.543 -3.276 1.00 95.88 91 LEU A N 1
ATOM 683 C CA . LEU A 1 91 ? -2.508 2.733 -2.507 1.00 95.88 91 LEU A CA 1
ATOM 684 C C . LEU A 1 91 ? -3.980 2.695 -2.075 1.00 95.88 91 LEU A C 1
ATOM 686 O O . LEU A 1 91 ? -4.266 2.987 -0.915 1.00 95.88 91 LEU A O 1
ATOM 690 N N . VAL A 1 92 ? -4.889 2.352 -2.991 1.00 95.00 92 VAL A N 1
ATOM 691 C CA . VAL A 1 92 ? -6.325 2.232 -2.702 1.00 95.00 92 VAL A CA 1
ATOM 692 C C . VAL A 1 92 ? -6.571 1.126 -1.677 1.00 95.00 92 VAL A C 1
ATOM 694 O O . VAL A 1 92 ? -7.260 1.370 -0.692 1.00 95.00 92 VAL A O 1
ATOM 697 N N . GLU A 1 93 ? -5.904 -0.019 -1.803 1.00 94.31 93 GLU A N 1
ATOM 698 C CA . GLU A 1 93 ? -6.025 -1.128 -0.851 1.00 94.31 93 GLU A CA 1
ATOM 699 C C . GLU A 1 93 ? -5.568 -0.747 0.570 1.00 94.31 93 GLU A C 1
ATOM 701 O O . GLU A 1 93 ? -6.225 -1.072 1.562 1.00 94.31 93 GLU A O 1
ATOM 706 N N . LEU A 1 94 ? -4.477 0.020 0.701 1.00 94.56 94 LEU A N 1
ATOM 707 C CA . LEU A 1 94 ? -4.037 0.549 2.000 1.00 94.56 94 LEU A CA 1
ATOM 708 C C . LEU A 1 94 ? -5.058 1.516 2.614 1.00 94.56 94 LEU A C 1
ATOM 710 O O . LEU A 1 94 ? -5.236 1.529 3.834 1.00 94.56 94 LEU A O 1
ATOM 714 N N . ILE A 1 95 ? -5.712 2.340 1.789 1.00 94.12 95 ILE A N 1
ATOM 715 C CA . ILE A 1 95 ? -6.772 3.252 2.238 1.00 94.12 95 ILE A CA 1
ATOM 716 C C . ILE A 1 95 ? -7.997 2.446 2.681 1.00 94.12 95 ILE A C 1
ATOM 718 O O . ILE A 1 95 ? -8.524 2.708 3.762 1.00 94.12 95 ILE A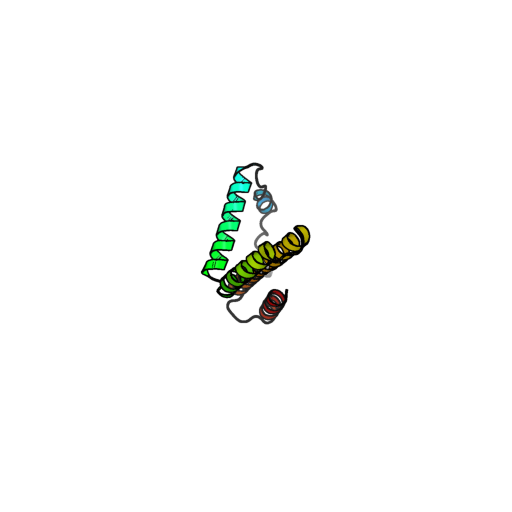 O 1
ATOM 722 N N . ASN A 1 96 ? -8.403 1.444 1.901 1.00 92.88 96 ASN A N 1
ATOM 723 C CA . ASN A 1 96 ? -9.514 0.553 2.222 1.00 92.88 96 ASN A CA 1
ATOM 724 C C . ASN A 1 96 ? -9.281 -0.166 3.552 1.00 92.88 96 ASN A C 1
ATOM 726 O O . ASN A 1 96 ? -10.096 -0.045 4.464 1.00 92.88 96 ASN A O 1
ATOM 730 N N . SER A 1 97 ? -8.107 -0.774 3.726 1.00 91.81 97 SER A N 1
ATOM 731 C CA . SER A 1 97 ? -7.706 -1.438 4.975 1.00 91.81 97 SER A CA 1
ATOM 732 C C . SER A 1 97 ? -7.747 -0.489 6.183 1.00 91.81 97 SER A C 1
ATOM 734 O O . SER A 1 97 ? -8.171 -0.858 7.281 1.00 91.81 97 SER A O 1
ATOM 736 N N . ALA A 1 98 ? -7.332 0.770 6.000 1.00 92.25 98 ALA A N 1
ATOM 737 C CA . ALA A 1 98 ? -7.396 1.777 7.057 1.00 92.25 98 ALA A CA 1
ATOM 738 C C . ALA A 1 98 ? -8.846 2.145 7.419 1.00 92.25 98 ALA A C 1
ATOM 740 O O . ALA A 1 98 ? -9.165 2.269 8.604 1.00 92.25 98 ALA A O 1
ATOM 741 N N . ILE A 1 99 ? -9.727 2.298 6.424 1.00 91.19 99 ILE A N 1
ATOM 742 C CA . ILE A 1 99 ? -11.158 2.562 6.632 1.00 91.19 99 ILE A CA 1
ATOM 743 C C . ILE A 1 99 ? -11.817 1.383 7.351 1.00 91.19 99 ILE A C 1
ATOM 745 O O . ILE A 1 99 ? -12.557 1.603 8.311 1.00 91.19 99 ILE A O 1
ATOM 749 N N . GLU A 1 100 ? -11.522 0.150 6.942 1.00 90.12 100 GLU A N 1
ATOM 750 C CA . GLU A 1 100 ? -12.027 -1.063 7.587 1.00 90.12 100 GLU A CA 1
ATOM 751 C C . GLU A 1 100 ? -11.585 -1.152 9.046 1.00 90.12 100 GLU A C 1
ATOM 753 O O . GLU A 1 100 ? -12.429 -1.304 9.928 1.00 90.12 100 GLU A O 1
ATOM 758 N N . THR A 1 101 ? -10.296 -0.923 9.315 1.00 91.75 101 THR A N 1
ATOM 759 C CA . THR A 1 101 ? -9.750 -0.910 10.679 1.00 91.75 101 THR A CA 1
ATOM 760 C C . THR A 1 101 ? -10.452 0.129 11.561 1.00 91.75 101 THR A C 1
ATOM 762 O O . THR A 1 101 ? -10.777 -0.144 12.718 1.00 91.75 101 THR A O 1
ATOM 765 N N . VAL A 1 102 ? -10.709 1.334 11.037 1.00 91.81 102 VAL A N 1
ATOM 766 C CA . VAL A 1 102 ? -11.441 2.379 11.773 1.00 91.81 102 VAL A CA 1
ATOM 767 C C . VAL A 1 102 ? -12.901 1.980 11.990 1.00 91.81 102 VAL A C 1
ATOM 769 O O . VAL A 1 102 ? -13.419 2.155 13.093 1.00 91.81 102 VAL A O 1
ATOM 772 N N . ALA A 1 103 ? -13.568 1.433 10.973 1.00 90.06 103 ALA A N 1
ATOM 773 C CA . ALA A 1 103 ? -14.951 0.979 11.076 1.00 90.06 103 ALA A CA 1
ATOM 774 C C . ALA A 1 103 ? -15.106 -0.115 12.147 1.00 90.06 103 ALA A C 1
ATOM 776 O O . ALA A 1 103 ? -16.011 -0.024 12.979 1.00 90.06 103 ALA A O 1
ATOM 777 N N . ASP A 1 104 ? -14.184 -1.080 12.181 1.00 88.75 104 ASP A N 1
ATOM 778 C CA . ASP A 1 104 ? -14.161 -2.165 13.168 1.00 88.75 104 ASP A CA 1
ATOM 779 C C . ASP A 1 104 ? -13.864 -1.675 14.587 1.00 88.75 104 ASP A C 1
ATOM 781 O O . ASP A 1 104 ? -14.406 -2.205 15.558 1.00 88.75 104 ASP A O 1
ATOM 785 N N . ALA A 1 105 ? -13.062 -0.616 14.726 1.00 90.81 105 ALA A N 1
ATOM 786 C CA . ALA A 1 105 ? -12.813 0.013 16.019 1.00 90.81 105 ALA A CA 1
ATOM 787 C C . ALA A 1 105 ? -14.035 0.786 16.555 1.00 90.81 105 ALA A C 1
ATOM 789 O O . ALA A 1 105 ? -14.252 0.826 17.766 1.00 90.81 105 ALA A O 1
ATOM 790 N N . VAL A 1 106 ? -14.827 1.416 15.677 1.00 90.00 106 VAL A N 1
ATOM 791 C CA . VAL A 1 106 ? -15.985 2.245 16.066 1.00 90.00 106 VAL A CA 1
ATOM 792 C C . VAL A 1 106 ? -17.213 1.401 16.398 1.00 90.00 106 VAL A C 1
ATOM 794 O O . VAL A 1 106 ? -17.944 1.727 17.336 1.00 90.00 106 VAL A O 1
ATOM 797 N N . SER A 1 107 ? -17.474 0.331 15.644 1.00 84.19 107 SER A N 1
ATOM 798 C CA . SER A 1 107 ? -18.614 -0.546 15.904 1.00 84.19 107 SER A CA 1
ATOM 799 C C . SER A 1 107 ? -18.209 -2.014 15.800 1.00 84.19 107 SER A C 1
ATOM 801 O O . SER A 1 107 ? -18.173 -2.570 14.706 1.00 84.19 107 SER A O 1
ATOM 803 N N . PRO A 1 108 ? -17.979 -2.677 16.946 1.00 73.31 108 PRO A N 1
ATOM 804 C CA . PRO A 1 108 ? -17.719 -4.116 16.980 1.00 73.31 108 PRO A CA 1
ATOM 805 C C . PRO A 1 108 ? -18.923 -4.957 16.524 1.00 73.31 108 PRO A C 1
ATOM 807 O O . PRO A 1 108 ? -18.784 -6.144 16.248 1.00 73.31 108 PRO A O 1
ATOM 810 N N . ASN A 1 109 ? -20.119 -4.355 16.485 1.00 76.69 109 ASN A N 1
ATOM 811 C CA . ASN A 1 109 ? -21.346 -4.971 15.993 1.00 76.69 109 ASN A CA 1
ATOM 812 C C . ASN A 1 109 ? -21.680 -4.431 14.600 1.00 76.69 109 ASN A C 1
ATOM 814 O O . ASN A 1 109 ? -21.376 -3.286 14.276 1.00 76.69 109 ASN A O 1
ATOM 818 N N . LEU A 1 110 ? -22.366 -5.236 13.787 1.00 74.56 110 LEU A N 1
ATOM 819 C CA . LEU A 1 110 ? -22.707 -4.859 12.417 1.00 74.56 110 LEU A CA 1
ATOM 820 C C . LEU A 1 110 ? -23.617 -3.611 12.391 1.00 74.56 110 LEU A C 1
ATOM 822 O O . LEU A 1 110 ? -24.812 -3.696 12.676 1.00 74.56 110 LEU A O 1
ATOM 826 N N . HIS A 1 111 ? -23.064 -2.450 12.026 1.00 87.31 111 HIS A N 1
ATOM 827 C CA . HIS A 1 111 ? -23.839 -1.231 11.793 1.00 87.31 111 HIS A CA 1
ATOM 828 C C . HIS A 1 111 ? -24.131 -1.076 10.290 1.00 87.31 111 HIS A C 1
ATOM 830 O O . HIS A 1 111 ? -23.182 -0.994 9.505 1.00 87.31 111 HIS A O 1
ATOM 836 N N . PRO A 1 112 ? -25.401 -0.955 9.851 1.00 89.25 112 PRO A N 1
ATOM 837 C CA . PRO A 1 112 ? -25.748 -0.930 8.425 1.00 89.25 112 PRO A CA 1
ATOM 838 C C . PRO A 1 112 ? -25.006 0.134 7.601 1.00 89.25 112 PRO A C 1
ATOM 840 O O . PRO A 1 112 ? -24.660 -0.106 6.448 1.00 89.25 112 PRO A O 1
ATOM 843 N N . LEU A 1 113 ? -24.735 1.308 8.184 1.00 89.94 113 LEU A N 1
ATOM 844 C CA . LEU A 1 113 ? -23.970 2.365 7.505 1.00 89.94 113 LEU A CA 1
ATOM 845 C C . LEU A 1 113 ? -22.475 2.046 7.377 1.00 89.94 113 LEU A C 1
ATOM 847 O O . LEU A 1 113 ? -21.877 2.421 6.376 1.00 89.94 113 LEU A O 1
ATOM 851 N N . LEU A 1 114 ? -21.882 1.354 8.358 1.00 89.19 114 LEU A N 1
ATOM 852 C CA . LEU A 1 114 ? -20.481 0.934 8.271 1.00 89.19 114 LEU A CA 1
ATOM 853 C C . LEU A 1 114 ? -20.321 -0.206 7.269 1.00 89.19 114 LEU A C 1
ATOM 855 O O . LEU A 1 114 ? -19.356 -0.193 6.520 1.00 89.19 114 LEU A O 1
ATOM 859 N N . GLY A 1 115 ? -21.301 -1.114 7.181 1.00 88.31 115 GLY A N 1
ATOM 860 C CA . GLY A 1 115 ? -21.354 -2.116 6.110 1.00 88.31 115 GLY A CA 1
ATOM 861 C C . GLY A 1 115 ? -21.286 -1.464 4.727 1.00 88.31 115 GLY A C 1
ATOM 862 O O . GLY A 1 115 ? -20.364 -1.734 3.971 1.00 88.31 115 GLY A O 1
ATOM 863 N N . ARG A 1 116 ? -22.163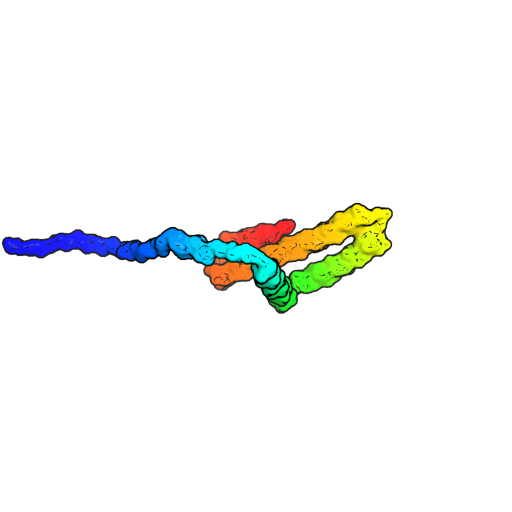 -0.486 4.456 1.00 89.88 116 ARG A N 1
ATOM 864 C CA . ARG A 1 116 ? -22.131 0.272 3.189 1.00 89.88 116 ARG A CA 1
ATOM 865 C C . ARG A 1 116 ? -20.804 0.995 2.953 1.00 89.88 116 ARG A C 1
ATOM 867 O O . ARG A 1 116 ? -20.366 1.091 1.815 1.00 89.88 116 ARG A O 1
ATOM 874 N N . ALA A 1 117 ? -20.189 1.548 4.000 1.00 89.00 117 ALA A N 1
ATOM 875 C CA . ALA A 1 117 ? -18.895 2.217 3.880 1.00 89.00 117 ALA A CA 1
ATOM 876 C C . ALA A 1 117 ? -17.785 1.242 3.461 1.00 89.00 117 ALA A C 1
ATOM 878 O O . ALA A 1 117 ? -16.992 1.585 2.589 1.00 89.00 117 ALA A O 1
ATOM 879 N N . LYS A 1 118 ? -17.775 0.028 4.027 1.00 89.19 118 LYS A N 1
ATOM 880 C CA . LYS A 1 118 ? -16.865 -1.048 3.618 1.00 89.19 118 LYS A CA 1
ATOM 881 C C . LYS A 1 118 ? -17.124 -1.482 2.177 1.00 89.19 118 LYS A C 1
ATOM 883 O O . LYS A 1 118 ? -16.191 -1.490 1.389 1.00 89.19 118 LYS A O 1
ATOM 888 N N . ASP A 1 119 ? -18.388 -1.706 1.809 1.00 91.50 119 ASP A N 1
ATOM 889 C CA . ASP A 1 119 ? -18.763 -2.097 0.442 1.00 91.50 119 ASP A CA 1
ATOM 890 C C . ASP A 1 119 ? -18.298 -1.067 -0.604 1.00 91.50 119 ASP A C 1
ATOM 892 O O . ASP A 1 119 ? -17.823 -1.430 -1.676 1.00 91.50 119 ASP A O 1
ATOM 896 N N . MET A 1 120 ? -18.418 0.231 -0.294 1.00 90.94 120 MET A N 1
ATOM 897 C CA . MET A 1 120 ? -17.922 1.303 -1.164 1.00 90.94 120 MET A CA 1
ATOM 898 C C . MET A 1 120 ? -16.393 1.340 -1.232 1.00 90.94 120 MET A C 1
ATOM 900 O O . MET A 1 120 ? -15.861 1.616 -2.302 1.00 90.94 120 MET A O 1
ATOM 904 N N . GLY A 1 121 ? -15.704 1.074 -0.117 1.00 88.44 121 GLY A N 1
ATOM 905 C CA . GLY A 1 121 ? -14.246 0.952 -0.082 1.00 88.44 121 GLY A CA 1
ATOM 906 C C . GLY A 1 121 ? -13.771 -0.174 -0.994 1.00 88.44 121 GLY A C 1
ATOM 907 O O . GLY A 1 121 ? -13.021 0.073 -1.929 1.00 88.44 121 GLY A O 1
ATOM 908 N N . SER A 1 122 ? -14.301 -1.385 -0.816 1.00 86.88 122 SER A N 1
ATOM 909 C CA . SER A 1 122 ? -13.946 -2.545 -1.645 1.00 86.88 122 SER A CA 1
ATOM 910 C C . SER A 1 122 ? -14.304 -2.397 -3.135 1.00 86.88 122 SER A C 1
ATOM 912 O O . SER A 1 122 ? -13.820 -3.178 -3.949 1.00 86.88 122 SER A O 1
ATOM 914 N N . ALA A 1 123 ? -15.172 -1.449 -3.505 1.00 90.44 123 ALA A N 1
ATOM 915 C CA . ALA A 1 123 ? -15.551 -1.179 -4.895 1.00 90.44 123 ALA A CA 1
ATOM 916 C C . ALA A 1 123 ? -14.669 -0.131 -5.602 1.00 90.44 123 ALA A C 1
ATOM 918 O O . ALA A 1 123 ? -14.767 -0.009 -6.826 1.00 90.44 123 ALA A O 1
ATOM 919 N N . ALA A 1 124 ? -13.897 0.656 -4.845 1.00 83.81 124 ALA A N 1
ATOM 920 C CA . ALA A 1 124 ? -13.008 1.699 -5.362 1.00 83.81 124 ALA A CA 1
ATOM 921 C C . ALA A 1 124 ? -11.770 1.105 -6.046 1.00 83.81 124 ALA A C 1
ATOM 923 O O . ALA A 1 124 ? -11.362 1.681 -7.083 1.00 83.81 124 ALA A O 1
#

Solvent-accessible surface area (backbone atoms only — not comparable to full-atom values): 7474 Å² total; per-residue (Å²): 138,81,87,82,81,84,76,76,85,68,78,77,74,74,74,75,80,60,78,66,69,71,59,74,70,65,76,72,83,61,72,72,50,56,55,51,50,51,56,50,53,53,50,52,53,52,45,42,56,73,72,32,68,63,56,46,52,50,51,54,51,39,51,54,51,38,52,47,23,74,75,66,42,94,43,72,66,58,20,49,52,50,40,49,52,46,54,48,50,56,50,50,51,55,51,34,54,51,51,47,53,52,45,50,71,74,43,88,57,97,45,75,68,53,53,53,52,46,56,53,42,81,69,109

Sequence (124 aa):
MPSQKVKSAVPELEAVPSAGAASELKSIGGPGRIWRAFGYSSRGVAAAWRFEAAFRQEVGLGGVLILIAILWAPDRWQGLLLVASVLQVWLVELINSAIETVADAVSPNLHPLLGRAKDMGSAA

Nearest PDB structures (foldseek):
  5d56-assembly1_A  TM=9.222E-01  e=2.851E-06  Escherichia coli K-12
  5d6i-assembly1_C  TM=9.229E-01  e=1.091E-05  Escherichia coli
  4ck0-assembly1_C  TM=9.364E-01  e=1.671E-05  Escherichia coli K-12
  4brb-assembly2_D  TM=9.622E-01  e=3.075E-05  Escherichia coli K-12
  4bpd-assembly2_D  TM=9.593E-01  e=7.222E-05  Escherichia coli K-12

Mean predicted aligned error: 11.51 Å

pLDDT: mean 83.67, std 17.46, range [36.34, 98.44]

Foldseek 3Di:
DDDDDPPDDPPDPDDDPDPVVVVVPPPDDDPVVVVVVVVVVVVLVVCCCVPPPVLVVLVVVLVVQLVCLVPPPPDPVSSVVSNVVSVVVSVLVSVLVVLLVVLCVVDVDDDPVSVVVSVVSVVD

Secondary structure (DSSP, 8-state):
-------------PPPPPTHHHHTT----SHHHHHHHHHHHHHHHHHHHHH-HHHHHHHHHHHHHHHHHHHH-SSHHHHHHHHHHHHHHHHHHHHHHHHHHHHHHH-SS--HHHHHHHHHHHH-

Radius of gyration: 24.61 Å; Cα contacts (8 Å, |Δi|>4): 43; chains: 1; bounding box: 55×44×81 Å